Protein AF-A0A246AD27-F1 (afdb_monomer)

Nearest PDB structures (foldseek):
  7dpi-assembly1_B  TM=2.390E-01  e=5.321E+00  Plasmodium falciparum

pLDDT: mean 75.65, std 20.48, range [30.83, 97.44]

Secondary structure (DSSP, 8-state):
---SGGGSS--------S-HHHHHHHHHHHHHHTTTT--HHHHHHHHHHTTS----SSSEEEEE-TTSEEEEEETTEEEEEEEETT-TT-EETTEETTTS-HHHHHHHHHHHHT---EEETTEEEETTTTEEEESSEEE-TTS-EEE--STT-EEEEESSSPTTPPPGGG-EE----

Solvent-accessible surface area (backbone atoms only — not comparable to full-atom values): 10298 Å² total; per-residue (Å²): 140,90,85,81,80,73,80,79,47,56,80,74,86,62,50,73,73,93,63,66,68,64,53,52,53,51,48,53,57,49,45,63,75,46,48,70,57,50,52,78,63,55,52,52,54,50,62,62,53,65,78,42,49,52,90,73,76,65,67,48,47,74,48,71,41,67,32,32,38,33,41,31,26,46,80,90,38,74,42,33,47,35,33,35,57,62,28,74,83,43,40,58,70,84,42,48,60,76,78,45,59,48,69,62,47,53,52,49,50,26,63,74,70,72,45,81,36,28,34,42,62,34,38,35,34,33,76,95,68,28,36,36,39,31,28,43,43,26,64,40,91,90,79,47,70,46,81,30,52,75,76,78,19,34,40,41,38,30,77,49,82,61,84,91,55,80,65,68,87,73,40,42,79,53,83,84,128

Structure (mmCIF, N/CA/C/O backbone):
data_AF-A0A246AD27-F1
#
_entry.id   AF-A0A246AD27-F1
#
loop_
_atom_site.group_PDB
_atom_site.id
_atom_site.type_symbol
_atom_site.label_atom_id
_atom_site.label_alt_id
_atom_site.label_comp_id
_atom_site.label_asym_id
_atom_site.label_entity_id
_atom_site.label_seq_id
_atom_site.pdbx_PDB_ins_code
_atom_site.Cartn_x
_atom_site.Cartn_y
_atom_site.Cartn_z
_atom_site.o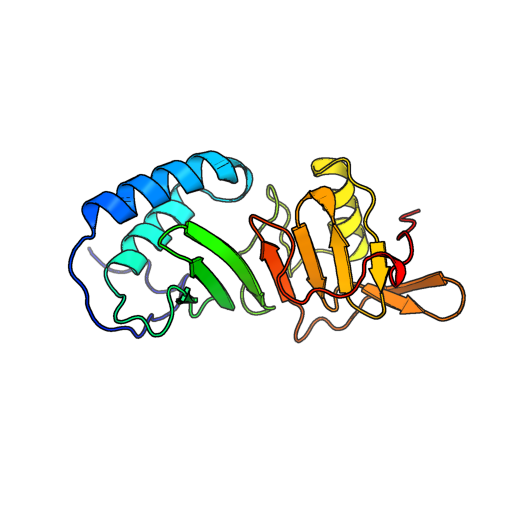ccupancy
_atom_site.B_iso_or_equiv
_atom_site.auth_seq_id
_atom_site.auth_comp_id
_atom_site.auth_asym_id
_atom_site.auth_atom_id
_atom_site.pdbx_PDB_model_num
ATOM 1 N N . MET A 1 1 ? -36.202 -10.591 12.257 1.00 30.83 1 MET A N 1
ATOM 2 C CA . MET A 1 1 ? -35.424 -11.688 11.652 1.00 30.83 1 MET A CA 1
ATOM 3 C C . MET A 1 1 ? -33.978 -11.230 11.647 1.00 30.83 1 MET A C 1
ATOM 5 O O . MET A 1 1 ? -33.676 -10.266 10.965 1.00 30.83 1 MET A O 1
ATOM 9 N N . LEU A 1 2 ? -33.171 -11.806 12.539 1.00 33.50 2 LEU A N 1
ATOM 10 C CA . LEU A 1 2 ? -31.769 -11.480 12.817 1.00 33.50 2 LEU A CA 1
ATOM 11 C C . LEU A 1 2 ? -30.940 -12.651 12.291 1.00 33.50 2 LEU A C 1
ATOM 13 O O . LEU A 1 2 ? -30.908 -13.681 12.953 1.00 33.50 2 LEU A O 1
ATOM 17 N N . GLN A 1 3 ? -30.382 -12.540 11.090 1.00 33.06 3 GLN A N 1
ATOM 18 C CA . GLN A 1 3 ? -29.445 -13.504 10.499 1.00 33.06 3 GLN A CA 1
ATOM 19 C C . GLN A 1 3 ? -29.084 -12.973 9.109 1.00 33.06 3 GLN A C 1
ATOM 21 O O . GLN A 1 3 ? -29.928 -13.107 8.234 1.00 33.06 3 GLN A O 1
ATOM 26 N N . THR A 1 4 ? -27.901 -12.359 8.931 1.00 31.89 4 THR A N 1
ATOM 27 C CA . THR A 1 4 ? -27.175 -12.354 7.631 1.00 31.89 4 THR A CA 1
ATOM 28 C C . THR A 1 4 ? -25.801 -11.667 7.605 1.00 31.89 4 THR A C 1
ATOM 30 O O . THR A 1 4 ? -25.075 -11.915 6.658 1.00 31.89 4 THR A O 1
ATOM 33 N N . HIS A 1 5 ? -25.364 -10.870 8.589 1.00 33.25 5 HIS A N 1
ATOM 34 C CA . HIS A 1 5 ? -24.137 -10.054 8.398 1.00 33.25 5 HIS A CA 1
ATOM 35 C C . HIS A 1 5 ? -22.863 -10.568 9.093 1.00 33.25 5 HIS A C 1
ATOM 37 O O . HIS A 1 5 ? -21.854 -9.879 9.141 1.00 33.25 5 HIS A O 1
ATOM 43 N N . HIS A 1 6 ? -22.861 -11.817 9.567 1.00 33.44 6 HIS A N 1
ATOM 44 C CA . HIS A 1 6 ? -21.678 -12.440 10.179 1.00 33.44 6 HIS A CA 1
ATOM 45 C C . HIS A 1 6 ? -20.652 -12.974 9.152 1.00 33.44 6 HIS A C 1
ATOM 47 O O . HIS A 1 6 ? -19.588 -13.450 9.533 1.00 33.44 6 HIS A O 1
ATOM 53 N N . GLU A 1 7 ? -20.953 -12.921 7.850 1.00 38.50 7 GLU A N 1
ATOM 54 C CA . GLU A 1 7 ? -20.145 -13.576 6.807 1.00 38.50 7 GLU A CA 1
ATOM 55 C C . GLU A 1 7 ? -19.042 -12.688 6.204 1.00 38.50 7 GLU A C 1
ATOM 57 O O . GLU A 1 7 ? -18.204 -13.183 5.452 1.00 38.50 7 GLU A O 1
ATOM 62 N N . GLU A 1 8 ? -19.003 -11.390 6.519 1.00 42.38 8 GLU A N 1
ATOM 63 C CA . GLU A 1 8 ? -18.182 -10.437 5.753 1.00 42.38 8 GLU A CA 1
ATOM 64 C C . GLU A 1 8 ? -16.858 -10.042 6.420 1.00 42.38 8 GLU A C 1
ATOM 66 O O . GLU A 1 8 ? -15.925 -9.638 5.724 1.00 42.38 8 GLU A O 1
ATOM 71 N N . LEU A 1 9 ? -16.746 -10.212 7.741 1.00 36.41 9 LEU A N 1
ATOM 72 C CA . LEU A 1 9 ? -15.593 -9.756 8.535 1.00 36.41 9 LEU A CA 1
ATOM 73 C C . LEU A 1 9 ? -14.910 -10.860 9.351 1.00 36.41 9 LEU A C 1
ATOM 75 O O . LEU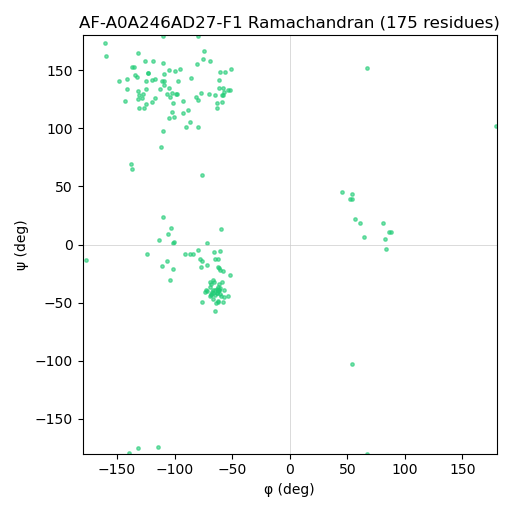 A 1 9 ? -13.834 -10.619 9.895 1.00 36.41 9 LEU A O 1
ATOM 79 N N . GLY A 1 10 ? -15.500 -12.059 9.400 1.00 32.84 10 GLY A N 1
ATOM 80 C CA . GLY A 1 10 ? -15.063 -13.150 10.271 1.00 32.84 10 GLY A CA 1
ATOM 81 C C . GLY A 1 10 ? -15.280 -12.864 11.765 1.00 32.84 10 GLY A C 1
ATOM 82 O O . GLY A 1 10 ? -15.844 -11.843 12.156 1.00 32.84 10 GLY A O 1
ATOM 83 N N . SER A 1 11 ? -14.900 -13.821 12.605 1.00 32.50 11 SER A N 1
ATOM 84 C CA . SER A 1 11 ? -15.170 -13.846 14.044 1.00 32.50 11 SER A CA 1
ATOM 85 C C . SER A 1 11 ? -14.030 -13.226 14.853 1.00 32.50 11 SER A C 1
ATOM 87 O O . SER A 1 11 ? -12.947 -13.783 14.965 1.00 32.50 11 SER A O 1
ATOM 89 N N . ILE A 1 12 ? -14.296 -12.097 15.499 1.00 38.53 12 ILE A N 1
ATOM 90 C CA . ILE A 1 12 ? -13.313 -11.381 16.318 1.00 38.53 12 ILE A CA 1
ATOM 91 C C . ILE A 1 12 ? -13.179 -12.058 17.696 1.00 38.53 12 ILE A C 1
ATOM 93 O O . ILE A 1 12 ? -14.163 -12.190 18.423 1.00 38.53 12 ILE A O 1
ATOM 97 N N . THR A 1 13 ? -11.968 -12.455 18.097 1.00 34.53 13 THR A N 1
ATOM 98 C CA . THR A 1 13 ? -11.644 -12.850 19.485 1.00 34.53 13 THR A CA 1
ATOM 99 C C . THR A 1 13 ? -10.949 -11.708 20.227 1.00 34.53 13 THR A C 1
ATOM 101 O O . THR A 1 13 ? -9.787 -11.438 19.934 1.00 34.53 13 THR A O 1
ATOM 104 N N . ALA A 1 14 ? -11.612 -11.074 21.205 1.00 35.41 14 ALA A N 1
ATOM 105 C CA . ALA A 1 14 ? -10.969 -10.169 22.172 1.00 35.41 14 ALA A CA 1
ATOM 106 C C . ALA A 1 14 ? -11.802 -9.965 23.474 1.00 35.41 14 ALA A C 1
ATOM 108 O O . ALA A 1 14 ? -12.990 -10.280 23.525 1.00 35.41 14 ALA A O 1
ATOM 109 N N . GLU A 1 15 ? -11.153 -9.477 24.543 1.00 46.97 15 GLU A N 1
ATOM 110 C CA . GLU A 1 15 ? -11.693 -9.205 25.901 1.00 46.97 15 GLU A CA 1
ATOM 111 C C . GLU A 1 15 ? -11.665 -7.680 26.227 1.00 46.97 15 GLU A C 1
ATOM 113 O O . GLU A 1 15 ? -11.408 -6.909 25.323 1.00 46.97 15 GLU A O 1
ATOM 118 N N . LYS A 1 16 ? -11.993 -7.213 27.452 1.00 38.66 16 LYS A N 1
ATOM 119 C CA . LYS A 1 16 ? -12.777 -5.973 27.787 1.00 38.66 16 LYS A CA 1
ATOM 120 C C . LYS A 1 16 ? -12.000 -4.720 28.327 1.00 38.66 16 LYS A C 1
ATOM 122 O O . LYS A 1 16 ? -11.074 -4.926 29.106 1.00 38.66 16 LYS A O 1
ATOM 127 N N . ASN A 1 17 ? -12.459 -3.460 28.083 1.00 45.41 17 ASN A N 1
ATOM 128 C CA . ASN A 1 17 ? -12.152 -2.215 28.869 1.00 45.41 17 ASN A CA 1
ATOM 129 C C . ASN A 1 17 ? -13.169 -1.023 28.675 1.00 45.41 17 ASN A C 1
ATOM 131 O O . ASN A 1 17 ? -14.090 -1.133 27.869 1.00 45.41 17 ASN A O 1
ATOM 135 N N . GLU A 1 18 ? -13.048 0.086 29.441 1.00 45.66 18 GLU A N 1
ATOM 136 C CA . GLU A 1 18 ? -14.160 0.895 30.025 1.00 45.66 18 GLU A CA 1
ATOM 137 C C . GLU A 1 18 ? -14.560 2.297 29.453 1.00 45.66 18 GLU A C 1
ATOM 139 O O . GLU A 1 18 ? -15.412 2.933 30.072 1.00 45.66 18 GLU A O 1
ATOM 144 N N . ASN A 1 19 ? -14.084 2.825 28.308 1.00 59.31 19 ASN A N 1
ATOM 145 C CA . ASN A 1 19 ? -14.538 4.174 27.854 1.00 59.31 19 ASN A CA 1
ATOM 146 C C . ASN A 1 19 ? -14.862 4.316 26.350 1.00 59.31 19 ASN A C 1
ATOM 148 O O . ASN A 1 19 ? -14.233 5.065 25.604 1.00 59.31 19 ASN A O 1
ATOM 152 N N . LEU A 1 20 ? -15.901 3.595 25.919 1.00 53.41 20 LEU A N 1
ATOM 153 C CA . LEU A 1 20 ? -16.362 3.475 24.527 1.00 53.41 20 LEU A CA 1
ATOM 154 C C . LEU A 1 20 ? -16.750 4.798 23.840 1.00 53.41 20 LEU A C 1
ATOM 156 O O . LEU A 1 20 ? -16.610 4.923 22.628 1.00 53.41 20 LEU A O 1
ATOM 160 N N . GLN A 1 21 ? -17.271 5.778 24.580 1.00 50.81 21 GLN A N 1
ATOM 161 C CA . GLN A 1 21 ? -17.918 6.954 23.984 1.00 50.81 21 GLN A CA 1
ATOM 162 C C . GLN A 1 21 ? -16.924 7.944 23.357 1.00 50.81 21 GLN A C 1
ATOM 164 O O . GLN A 1 21 ? -17.163 8.443 22.259 1.00 50.81 21 GLN A O 1
ATOM 169 N N . GLU A 1 22 ? -15.788 8.194 24.014 1.00 54.03 22 GLU A N 1
ATOM 170 C CA . GLU A 1 22 ? -14.725 9.054 23.470 1.00 54.03 22 GLU A CA 1
ATOM 171 C C . GLU A 1 22 ? -14.025 8.394 22.278 1.00 54.03 22 GLU A C 1
ATOM 173 O O . GLU A 1 22 ? -13.721 9.063 21.290 1.00 54.03 22 GLU A O 1
ATOM 178 N N . GLN A 1 23 ? -13.837 7.072 22.325 1.00 53.91 23 GLN A N 1
ATOM 179 C CA . GLN A 1 23 ? -13.229 6.334 21.221 1.00 53.91 23 GLN A CA 1
ATOM 180 C C . GLN A 1 23 ? -14.132 6.317 19.982 1.00 53.91 23 GLN A C 1
ATOM 182 O O . GLN A 1 23 ? -13.640 6.486 18.868 1.00 53.91 23 GLN A O 1
ATOM 187 N N . GLN A 1 24 ? -15.450 6.149 20.149 1.00 57.12 24 GLN A N 1
ATOM 188 C CA . GLN A 1 24 ? -16.394 6.224 19.030 1.00 57.12 24 GLN A CA 1
ATOM 189 C C . GLN A 1 24 ? -16.323 7.591 18.345 1.00 57.12 24 GLN A C 1
ATOM 191 O O . GLN A 1 24 ? -16.255 7.656 17.121 1.00 57.12 24 GLN A O 1
ATOM 196 N N . GLN A 1 25 ? -16.271 8.676 19.122 1.00 56.94 25 GLN A N 1
ATOM 197 C CA . GLN A 1 25 ? -16.181 10.030 18.577 1.00 56.94 25 GLN A CA 1
ATOM 198 C C . GLN A 1 25 ? -14.881 10.252 17.782 1.00 56.94 25 GLN A C 1
ATOM 200 O O . GLN A 1 25 ? -14.919 10.797 16.682 1.00 56.94 25 GLN A O 1
ATOM 205 N N . GLN A 1 26 ? -13.747 9.759 18.283 1.00 57.16 26 GLN A N 1
ATOM 206 C CA . GLN A 1 26 ? -12.458 9.848 17.586 1.00 57.16 26 GLN A CA 1
ATOM 207 C C . GLN A 1 26 ? -12.395 8.979 16.325 1.00 57.16 26 GLN A C 1
ATOM 209 O O . GLN A 1 26 ? -11.771 9.371 15.335 1.00 57.16 26 GLN A O 1
ATOM 214 N N . LEU A 1 27 ? -13.059 7.820 16.330 1.00 60.56 27 LEU A N 1
ATOM 215 C CA . LEU A 1 27 ? -13.205 6.997 15.136 1.00 60.56 27 LEU A CA 1
ATOM 216 C C . LEU A 1 27 ? -14.031 7.732 14.078 1.00 60.56 27 LEU A C 1
ATOM 218 O O . LEU A 1 27 ? -13.623 7.766 12.926 1.00 60.56 27 LEU A O 1
ATOM 222 N N . TYR A 1 28 ? -15.135 8.377 14.466 1.00 62.34 28 TYR A N 1
ATOM 223 C CA . TYR A 1 28 ? -15.921 9.228 13.567 1.00 62.34 28 TYR A CA 1
ATOM 224 C C . TYR A 1 28 ? -15.079 10.355 12.953 1.00 62.34 28 TYR A C 1
ATOM 226 O O . TYR A 1 28 ? -15.141 10.580 11.744 1.00 62.34 28 TYR A O 1
ATOM 234 N N . ASP A 1 29 ? -14.266 11.040 13.757 1.00 62.19 29 ASP A N 1
ATOM 235 C CA . ASP A 1 29 ? -13.418 12.140 13.283 1.00 62.19 29 ASP A CA 1
ATOM 236 C C . ASP A 1 29 ? -12.326 11.648 12.314 1.00 62.19 29 ASP A C 1
ATOM 238 O O . ASP A 1 29 ? -12.067 12.271 11.282 1.00 62.19 29 ASP A O 1
ATOM 242 N N . THR A 1 30 ? -11.745 10.482 12.604 1.00 57.41 30 THR A N 1
ATOM 243 C CA . THR A 1 30 ? -10.743 9.803 11.767 1.00 57.41 30 THR A CA 1
ATOM 244 C C . THR A 1 30 ? -11.367 9.297 10.466 1.00 57.41 30 THR A C 1
ATOM 246 O O . THR A 1 30 ? -10.834 9.497 9.380 1.00 57.41 30 THR A O 1
ATOM 249 N N . PHE A 1 31 ? -12.551 8.700 10.547 1.00 60.50 31 PHE A N 1
ATOM 250 C CA . PHE A 1 31 ? -13.298 8.228 9.390 1.00 60.50 31 PHE A CA 1
ATOM 251 C C . PHE A 1 31 ? -13.662 9.369 8.446 1.00 60.50 31 PHE A C 1
ATOM 253 O O . PHE A 1 31 ? -1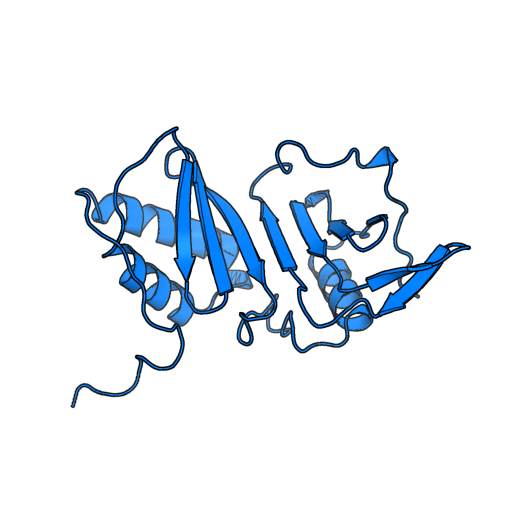3.560 9.229 7.234 1.00 60.50 31 PHE A O 1
ATOM 260 N N . ASN A 1 32 ? -14.021 10.530 8.993 1.00 61.59 32 ASN A N 1
ATOM 261 C CA . ASN A 1 32 ? -14.252 11.726 8.194 1.00 61.59 32 ASN A CA 1
ATOM 262 C C . ASN A 1 32 ? -12.974 12.194 7.475 1.00 61.59 32 ASN A C 1
ATOM 264 O O . ASN A 1 32 ? -13.057 12.592 6.312 1.00 61.59 32 ASN A O 1
ATOM 268 N N . GLN A 1 33 ? -11.801 12.096 8.115 1.00 51.88 33 GLN A N 1
ATOM 269 C CA . GLN A 1 33 ? -10.507 12.403 7.483 1.00 51.88 33 GLN A CA 1
ATOM 270 C C . GLN A 1 33 ? -10.135 11.431 6.356 1.00 51.88 33 GLN A C 1
ATOM 272 O O . GLN A 1 33 ? -9.523 11.855 5.380 1.00 51.88 33 GLN A O 1
ATOM 277 N N . PHE A 1 34 ? -10.537 10.162 6.456 1.00 53.62 34 PHE A N 1
ATOM 278 C CA . PHE A 1 34 ? -10.244 9.118 5.465 1.00 53.62 34 PHE A CA 1
ATOM 279 C C . PHE A 1 34 ? -11.485 8.662 4.681 1.00 53.62 34 PHE A C 1
ATOM 281 O O . PHE A 1 34 ? -11.507 7.561 4.133 1.00 53.62 34 PHE A O 1
ATOM 288 N N . SER A 1 35 ? -12.518 9.506 4.599 1.00 55.88 35 SER A N 1
ATOM 289 C CA . SER A 1 35 ? -13.829 9.171 4.009 1.00 55.88 35 SER A CA 1
ATOM 290 C C . SER A 1 35 ? -13.770 8.805 2.521 1.00 55.88 35 SER A C 1
ATOM 292 O O . SER A 1 35 ? -14.711 8.240 1.971 1.00 55.88 35 SER A O 1
ATOM 294 N N . GLU A 1 36 ? -12.639 9.070 1.871 1.00 50.78 36 GLU A N 1
ATOM 295 C CA . GLU A 1 36 ? -12.337 8.636 0.507 1.00 50.78 36 GLU A CA 1
ATOM 296 C C . GLU A 1 36 ? -12.051 7.124 0.383 1.00 50.78 36 GLU A C 1
ATOM 298 O O . GLU A 1 36 ? -12.105 6.578 -0.721 1.00 50.78 36 GLU A O 1
ATOM 303 N N . PHE A 1 37 ? -11.750 6.438 1.492 1.00 44.66 37 PHE A N 1
ATOM 304 C CA . PHE A 1 37 ? -11.310 5.034 1.524 1.00 44.66 37 PHE A CA 1
ATOM 305 C C . PHE A 1 37 ? -12.320 4.079 2.137 1.00 44.66 37 PHE A C 1
ATOM 307 O O . PHE A 1 37 ? -12.241 2.874 1.905 1.00 44.66 37 PHE A O 1
ATOM 314 N N . PHE A 1 38 ? -13.265 4.610 2.901 1.00 59.81 38 PHE A N 1
ATOM 315 C CA . PHE A 1 38 ? -14.147 3.803 3.715 1.00 59.81 38 PHE A CA 1
ATOM 316 C C . PHE A 1 38 ? -15.599 4.234 3.510 1.00 59.81 38 PHE A C 1
ATOM 318 O O . PHE A 1 38 ? -15.943 5.415 3.551 1.00 59.81 38 PHE A O 1
ATOM 325 N N . SER A 1 39 ? -16.472 3.258 3.291 1.00 63.28 39 SER A N 1
ATOM 326 C CA . SER A 1 39 ? -17.914 3.458 3.180 1.00 63.28 39 SER A CA 1
ATOM 327 C C . SER A 1 39 ? -18.563 3.580 4.560 1.00 63.28 39 SER A C 1
ATOM 329 O O . SER A 1 39 ? -18.077 3.026 5.538 1.00 63.28 39 SER A O 1
ATOM 331 N N . GLN A 1 40 ? -19.722 4.231 4.667 1.00 61.00 40 GLN A N 1
ATOM 332 C CA . GLN A 1 40 ? -20.459 4.313 5.941 1.00 61.00 40 GLN A CA 1
ATOM 333 C C . GLN A 1 40 ? -20.697 2.930 6.593 1.00 61.00 40 GLN A C 1
ATOM 335 O O . GLN A 1 40 ? -20.825 2.821 7.810 1.00 61.00 40 GLN A O 1
ATOM 340 N N . GLU A 1 41 ? -20.743 1.875 5.781 1.00 58.38 41 GLU A N 1
ATOM 341 C CA . GLU A 1 41 ? -20.814 0.482 6.214 1.00 58.38 41 GLU A CA 1
ATOM 342 C C . GLU A 1 41 ? -19.518 0.018 6.905 1.00 58.38 41 GLU A C 1
ATOM 344 O O . GLU A 1 41 ? -19.589 -0.562 7.986 1.00 58.38 41 GLU A O 1
ATOM 349 N N . ASP A 1 42 ? -18.344 0.376 6.378 1.00 59.28 42 ASP A N 1
ATOM 350 C CA . ASP A 1 42 ? -17.040 0.125 7.011 1.00 59.28 42 ASP A CA 1
ATOM 351 C C . ASP A 1 42 ? -16.921 0.816 8.377 1.00 59.28 42 ASP A C 1
ATOM 353 O O . ASP A 1 42 ? -16.397 0.230 9.324 1.00 59.28 42 ASP A O 1
ATOM 357 N N . LEU A 1 43 ? -17.466 2.032 8.517 1.00 63.31 43 LEU A N 1
ATOM 358 C CA . LEU A 1 43 ? -17.513 2.723 9.810 1.00 63.31 43 LEU A CA 1
ATOM 359 C C . LEU A 1 43 ? -18.337 1.938 10.830 1.00 63.31 43 LEU A C 1
ATOM 361 O O . LEU A 1 43 ? -17.898 1.727 11.959 1.00 63.31 43 LEU A O 1
ATOM 365 N N . ASN A 1 44 ? -19.532 1.500 10.433 1.00 62.59 44 ASN A N 1
ATOM 366 C CA . ASN A 1 44 ? -20.429 0.753 11.311 1.00 62.59 44 ASN A CA 1
ATOM 367 C C . ASN A 1 44 ? -19.803 -0.578 11.741 1.00 62.59 44 ASN A C 1
ATOM 369 O O . ASN A 1 44 ? -19.884 -0.938 12.913 1.00 62.59 44 ASN A O 1
ATOM 373 N N . ASN A 1 45 ? -19.108 -1.243 10.822 1.00 60.25 45 ASN A N 1
ATOM 374 C CA . ASN A 1 45 ? -18.385 -2.486 11.068 1.00 60.25 45 ASN A CA 1
ATOM 375 C C . ASN A 1 45 ? -17.250 -2.314 12.091 1.00 60.25 45 ASN A C 1
ATOM 377 O O . ASN A 1 45 ? -17.078 -3.145 12.984 1.00 60.25 45 ASN A O 1
ATOM 381 N N . VAL A 1 46 ? -16.494 -1.214 12.010 1.00 57.19 46 VAL A N 1
ATOM 382 C CA . VAL A 1 46 ? -15.436 -0.906 12.986 1.00 57.19 46 VAL A CA 1
ATOM 383 C C . VAL A 1 46 ? -16.031 -0.489 14.336 1.00 57.19 46 VAL A C 1
ATOM 385 O O . VAL A 1 46 ? -15.551 -0.944 15.370 1.00 57.19 46 VAL A O 1
ATOM 388 N N . LEU A 1 47 ? -17.113 0.298 14.359 1.00 59.84 47 LEU A N 1
ATOM 389 C CA . LEU A 1 47 ? -17.826 0.661 15.595 1.00 59.84 47 LEU A CA 1
ATOM 390 C C . LEU A 1 47 ? -18.394 -0.564 16.330 1.00 59.84 47 LEU A C 1
ATOM 392 O O . LEU A 1 47 ? -18.433 -0.582 17.562 1.00 59.84 47 LEU A O 1
ATOM 396 N N . GLU A 1 48 ? -18.825 -1.584 15.588 1.00 53.09 48 GLU A N 1
ATOM 397 C CA . GLU A 1 48 ? -19.300 -2.853 16.140 1.00 53.09 48 GLU A CA 1
ATOM 398 C C . GLU A 1 48 ? -18.131 -3.687 16.699 1.00 53.09 48 GLU A C 1
ATOM 400 O O . GLU A 1 48 ? -18.224 -4.224 17.805 1.00 53.09 48 GLU A O 1
ATOM 405 N N . ALA A 1 49 ? -16.984 -3.691 16.008 1.00 51.09 49 ALA A N 1
ATOM 406 C CA . ALA A 1 49 ? -15.744 -4.330 16.459 1.00 51.09 49 ALA A CA 1
ATOM 407 C C . ALA A 1 49 ? -15.121 -3.662 17.704 1.00 51.09 49 ALA A C 1
ATOM 409 O O . ALA A 1 49 ? -14.509 -4.336 18.533 1.00 51.09 49 ALA A O 1
ATOM 410 N N . MET A 1 50 ? -15.312 -2.351 17.885 1.00 48.59 50 MET A N 1
ATOM 411 C CA . MET A 1 50 ? -14.810 -1.594 19.040 1.00 48.59 50 MET A CA 1
ATOM 412 C C . MET A 1 50 ? -15.422 -2.004 20.387 1.00 48.59 50 MET A C 1
ATOM 414 O O . MET A 1 50 ? -14.893 -1.632 21.431 1.00 48.59 50 MET A O 1
ATOM 418 N N . GLN A 1 51 ? -16.504 -2.787 20.408 1.00 45.09 51 GLN A N 1
ATOM 419 C CA . GLN A 1 51 ? -17.074 -3.313 21.657 1.00 45.09 51 GLN A CA 1
ATOM 420 C C . GLN A 1 51 ? -16.213 -4.416 22.307 1.00 45.09 51 GLN A C 1
ATOM 422 O O . GLN A 1 51 ? -16.588 -4.953 23.352 1.00 45.09 51 GLN A O 1
ATOM 427 N N . VAL A 1 52 ? -15.065 -4.758 21.709 1.00 44.97 52 VAL A N 1
ATOM 428 C CA . VAL A 1 52 ? -14.275 -5.944 22.044 1.00 44.97 52 VAL A CA 1
ATOM 429 C C . VAL A 1 52 ? -12.764 -5.626 22.069 1.00 44.97 52 VAL A C 1
ATOM 431 O O . VAL A 1 52 ? -12.046 -6.086 21.190 1.00 44.97 52 VAL A O 1
ATOM 434 N N . VAL A 1 53 ? -12.237 -4.839 23.027 1.00 52.47 53 VAL A N 1
ATOM 435 C CA . VAL A 1 53 ? -10.763 -4.686 23.200 1.00 52.47 53 VAL A CA 1
ATOM 436 C C . VAL A 1 53 ? -10.320 -4.450 24.662 1.00 52.47 53 VAL A C 1
ATOM 438 O O . VAL A 1 53 ? -10.967 -3.713 25.410 1.00 52.47 53 VAL A O 1
ATOM 441 N N . GLY A 1 54 ? -9.195 -5.086 25.036 1.00 39.81 54 GLY A N 1
ATOM 442 C CA . GLY A 1 54 ? -8.527 -5.095 26.346 1.00 39.81 54 GLY A CA 1
ATOM 443 C C . GLY A 1 54 ? -7.008 -4.817 26.260 1.00 39.81 54 GLY A C 1
ATOM 444 O O . GLY A 1 54 ? -6.490 -4.504 25.195 1.00 39.81 54 GLY A O 1
ATOM 445 N N . ASP A 1 55 ? -6.338 -4.925 27.412 1.00 36.44 55 ASP A N 1
ATOM 446 C CA . ASP A 1 55 ? -5.191 -4.145 27.933 1.00 36.44 55 ASP A CA 1
ATOM 447 C C . ASP A 1 55 ? -3.900 -3.911 27.111 1.00 36.44 55 ASP A C 1
ATOM 449 O O . ASP A 1 55 ? -3.428 -4.749 26.341 1.00 36.44 55 ASP A O 1
ATOM 453 N N . SER A 1 56 ? -3.277 -2.763 27.410 1.00 42.25 56 SER A N 1
ATOM 454 C CA . SER A 1 56 ? -2.019 -2.241 26.872 1.00 42.25 56 SER A CA 1
ATOM 455 C C . SER A 1 56 ? -0.778 -2.757 27.616 1.00 42.25 56 SER A C 1
ATOM 457 O O . SER A 1 56 ? -0.734 -2.876 28.842 1.00 42.25 56 SER A O 1
ATOM 459 N N . ARG A 1 57 ? 0.298 -3.005 26.868 1.00 42.16 57 ARG A N 1
ATOM 460 C CA . ARG A 1 57 ? 1.667 -2.911 27.385 1.00 42.16 57 ARG A CA 1
ATOM 461 C C . ARG A 1 57 ? 2.449 -2.080 26.387 1.00 42.16 57 ARG A C 1
ATOM 463 O O . ARG A 1 57 ? 2.563 -2.473 25.232 1.00 42.16 57 ARG A O 1
ATOM 470 N N . ASP A 1 58 ? 2.928 -0.942 26.877 1.00 52.41 58 ASP A N 1
ATOM 471 C CA . ASP A 1 58 ? 3.318 0.240 26.106 1.00 52.41 58 ASP A CA 1
ATOM 472 C C . ASP A 1 58 ? 2.097 0.902 25.446 1.00 52.41 58 ASP A C 1
ATOM 474 O O . ASP A 1 58 ? 1.087 0.246 25.221 1.00 52.41 58 ASP A O 1
ATOM 478 N N . ASP A 1 59 ? 2.128 2.215 25.200 1.00 69.88 59 ASP A N 1
ATOM 479 C CA . ASP A 1 59 ? 0.996 3.025 24.690 1.00 69.88 59 ASP A CA 1
ATOM 480 C C . ASP A 1 59 ? 0.440 2.577 23.318 1.00 69.88 59 ASP A C 1
ATOM 482 O O . ASP A 1 59 ? -0.298 3.325 22.685 1.00 69.88 59 ASP A O 1
ATOM 486 N N . ILE A 1 60 ? 0.813 1.391 22.837 1.00 72.75 60 ILE A N 1
ATOM 487 C CA . ILE A 1 60 ? 0.438 0.794 21.568 1.00 72.75 60 ILE A CA 1
ATOM 488 C C . ILE A 1 60 ? -0.615 -0.295 21.804 1.00 72.75 60 ILE A C 1
ATOM 490 O O . ILE A 1 60 ? -0.400 -1.232 22.573 1.00 72.75 60 ILE A O 1
ATOM 494 N N . SER A 1 61 ? -1.742 -0.208 21.105 1.00 80.50 61 SER A N 1
ATOM 495 C CA . SER A 1 61 ? -2.742 -1.276 21.031 1.00 80.50 61 SER A CA 1
ATOM 496 C C . SER A 1 61 ? -2.979 -1.668 19.577 1.00 80.50 61 SER A C 1
ATOM 498 O O . SER A 1 61 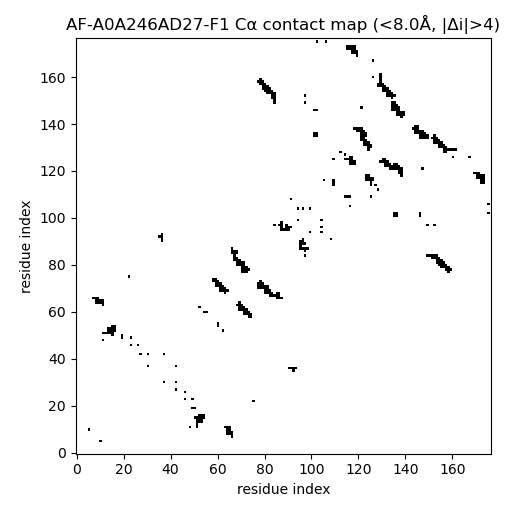? -2.861 -0.844 18.673 1.00 80.50 61 SER A O 1
ATOM 500 N N . ARG A 1 62 ? -3.285 -2.945 19.326 1.00 79.50 62 ARG A N 1
ATOM 501 C CA . ARG A 1 62 ? -3.513 -3.452 17.971 1.00 79.50 62 ARG A CA 1
ATOM 502 C C . ARG A 1 62 ? -4.797 -4.265 17.908 1.00 79.50 62 ARG A C 1
ATOM 504 O O . ARG A 1 62 ? -4.992 -5.186 18.697 1.00 79.50 62 ARG A O 1
ATOM 511 N N . VAL A 1 63 ? -5.652 -3.928 16.952 1.00 80.25 63 VAL A N 1
ATOM 512 C CA . VAL A 1 63 ? -6.900 -4.633 16.653 1.00 80.25 63 VAL A CA 1
ATOM 513 C C . VAL A 1 63 ? -6.674 -5.491 15.419 1.00 80.25 63 VAL A C 1
ATOM 515 O O . VAL A 1 63 ? -6.168 -4.996 14.415 1.00 80.25 63 VAL A O 1
ATOM 518 N N . PHE A 1 64 ? -7.047 -6.767 15.482 1.00 75.69 64 PHE A N 1
ATOM 519 C CA . PHE A 1 64 ? -6.955 -7.696 14.358 1.00 75.69 64 PHE A CA 1
ATOM 520 C C . PHE A 1 64 ? -8.349 -8.097 13.896 1.00 75.69 64 PHE A C 1
ATOM 522 O O . PHE A 1 64 ? -9.200 -8.456 14.708 1.00 75.69 64 PHE A O 1
ATOM 529 N N . MET A 1 65 ? -8.556 -8.066 12.587 1.00 80.12 65 MET A N 1
ATOM 530 C CA . MET A 1 65 ? -9.777 -8.515 11.937 1.00 80.12 65 MET A CA 1
ATOM 531 C C . MET A 1 65 ? -9.478 -9.813 11.182 1.00 80.12 65 MET A C 1
ATOM 533 O O . MET A 1 65 ? -8.439 -9.948 10.529 1.00 80.12 65 MET A O 1
ATOM 537 N N . ASP A 1 66 ? -10.411 -10.762 11.213 1.00 75.88 66 ASP A N 1
ATOM 538 C CA . ASP A 1 66 ? -10.296 -12.028 10.474 1.00 75.88 66 ASP A CA 1
ATOM 539 C C . ASP A 1 66 ? -10.235 -11.817 8.952 1.00 75.88 66 ASP A C 1
ATOM 541 O O . ASP A 1 66 ? -9.730 -12.666 8.213 1.00 75.88 66 ASP A O 1
ATOM 545 N N . SER A 1 67 ? -10.676 -10.645 8.487 1.00 77.88 67 SER A N 1
ATOM 546 C CA . SER A 1 67 ? -10.537 -10.176 7.111 1.00 77.88 67 SER A CA 1
ATOM 547 C C . SER A 1 67 ? -9.087 -9.929 6.676 1.00 77.88 67 SER A C 1
ATOM 549 O O . SER A 1 67 ? -8.867 -9.662 5.503 1.00 77.88 67 SER A O 1
ATOM 551 N N . GLY A 1 68 ? -8.092 -10.022 7.566 1.00 83.00 68 GLY A N 1
ATOM 552 C CA . GLY A 1 68 ? -6.686 -9.746 7.243 1.00 83.00 68 GLY A CA 1
ATOM 553 C C . GLY A 1 68 ? -6.291 -8.280 7.371 1.00 83.00 68 GLY A C 1
ATOM 554 O O . GLY A 1 68 ? -5.206 -7.907 6.935 1.00 83.00 68 GLY A O 1
ATOM 555 N N . ILE A 1 69 ? -7.160 -7.462 7.964 1.00 87.44 69 ILE A N 1
ATOM 556 C CA . ILE A 1 69 ? -6.887 -6.070 8.317 1.00 87.44 69 ILE A CA 1
ATOM 557 C C . ILE A 1 69 ? -6.472 -6.017 9.787 1.00 87.44 69 ILE A C 1
ATOM 559 O O . ILE A 1 69 ? -7.046 -6.704 10.633 1.00 87.44 69 ILE A O 1
ATOM 563 N N . SER A 1 70 ? -5.493 -5.184 10.108 1.00 86.88 70 SER A N 1
ATOM 564 C CA . SER A 1 70 ? -5.191 -4.809 11.480 1.00 86.88 70 SER A CA 1
ATOM 565 C C . SER A 1 70 ? -4.983 -3.312 11.609 1.00 86.88 70 SER A C 1
ATOM 567 O O . SER A 1 70 ? -4.448 -2.669 10.709 1.00 86.88 70 SER A O 1
ATOM 569 N N . LEU A 1 71 ? -5.388 -2.778 12.752 1.00 86.12 71 LEU A N 1
ATOM 570 C CA . LEU A 1 71 ? -5.284 -1.367 13.089 1.00 86.12 71 LEU A CA 1
ATOM 571 C C . LEU A 1 71 ? -4.366 -1.234 14.294 1.00 86.12 71 LEU A C 1
ATOM 573 O O . LEU A 1 71 ? -4.600 -1.888 15.310 1.00 86.12 71 LEU A O 1
ATOM 577 N N . GLU A 1 72 ? -3.335 -0.407 14.192 1.00 84.94 72 GLU A N 1
ATOM 578 C CA . GLU A 1 72 ? -2.476 -0.071 15.322 1.00 84.94 72 GLU A CA 1
ATOM 579 C C . GLU A 1 72 ? -2.791 1.333 15.819 1.00 84.94 72 GLU A C 1
ATOM 581 O O . GLU A 1 72 ? -2.895 2.272 15.032 1.00 84.94 72 GLU A O 1
ATOM 586 N N . TYR A 1 73 ? -2.902 1.483 17.132 1.00 82.56 73 TYR A N 1
ATOM 587 C CA . TYR A 1 73 ? -3.124 2.750 17.803 1.00 82.56 73 TYR A CA 1
ATOM 588 C C . TYR A 1 73 ? -1.970 3.040 18.747 1.00 82.56 73 TYR A C 1
ATOM 590 O O . TYR A 1 73 ? -1.509 2.137 19.434 1.00 82.56 73 TYR A O 1
ATOM 598 N N . LYS A 1 74 ? -1.557 4.305 18.841 1.00 82.06 74 LYS A N 1
ATOM 599 C CA . LYS A 1 74 ? -0.632 4.798 19.861 1.00 82.06 74 LYS A CA 1
ATOM 600 C C . LYS A 1 74 ? -1.257 5.965 20.613 1.00 82.06 74 LYS A C 1
ATOM 602 O O . LYS A 1 74 ? -1.608 6.965 19.993 1.00 82.06 74 LYS A O 1
ATOM 607 N N . GLY A 1 75 ? -1.408 5.858 21.933 1.00 76.56 75 GLY A N 1
ATOM 608 C CA . GLY A 1 75 ? -2.038 6.910 22.743 1.00 76.56 75 GLY A CA 1
ATOM 609 C C . GLY A 1 75 ? -3.431 7.294 22.225 1.00 76.56 75 GLY A C 1
ATOM 610 O O . GLY A 1 75 ? -3.737 8.476 22.087 1.00 76.56 75 GLY A O 1
ATOM 611 N N . ASN A 1 76 ? -4.241 6.289 21.874 1.00 70.00 76 ASN A N 1
ATOM 612 C CA . ASN A 1 76 ? -5.569 6.405 21.250 1.00 70.00 76 ASN A CA 1
ATOM 613 C C . ASN A 1 76 ? -5.607 7.012 19.833 1.00 70.00 76 ASN A C 1
ATOM 615 O O . ASN A 1 76 ? -6.690 7.208 19.289 1.00 70.00 76 ASN A O 1
ATOM 619 N N . GLN A 1 77 ? -4.466 7.270 19.194 1.00 76.25 77 GLN A N 1
ATOM 620 C CA . GLN A 1 77 ? -4.414 7.714 17.798 1.00 76.25 77 GLN A CA 1
ATOM 621 C C . GLN A 1 77 ? -4.131 6.532 16.878 1.00 76.25 77 GLN A C 1
ATOM 623 O O . GLN A 1 77 ? -3.172 5.808 17.122 1.00 76.25 77 GLN A O 1
ATOM 628 N N . LEU A 1 78 ? -4.924 6.347 15.819 1.00 80.44 78 LEU A N 1
ATOM 629 C CA . LEU A 1 78 ? -4.636 5.348 14.785 1.00 80.44 78 LEU A CA 1
ATOM 630 C C . LEU A 1 78 ? -3.319 5.715 14.094 1.00 80.44 78 LEU A C 1
ATOM 632 O O . LEU A 1 78 ? -3.235 6.780 13.483 1.00 80.44 78 LEU A O 1
ATOM 636 N N . VAL A 1 79 ? -2.310 4.852 14.205 1.00 87.94 79 VAL A N 1
ATOM 637 C CA . VAL A 1 79 ? -0.978 5.052 13.621 1.00 87.94 79 VAL A CA 1
ATOM 638 C C . VAL A 1 79 ? -0.738 4.223 12.372 1.00 87.94 79 VAL A C 1
ATOM 640 O O . VAL A 1 79 ? -0.022 4.696 11.495 1.00 87.94 79 VAL A O 1
ATOM 643 N N . GLU A 1 80 ? -1.350 3.042 12.263 1.00 90.94 80 GLU A N 1
ATOM 644 C CA . GLU A 1 80 ? -1.197 2.169 11.098 1.00 90.94 80 GLU A CA 1
ATOM 645 C C . GLU A 1 80 ? -2.518 1.480 10.738 1.00 90.94 80 GLU A C 1
ATOM 647 O O . GLU A 1 80 ? -3.182 0.888 11.591 1.00 90.94 80 GLU A O 1
ATOM 652 N N . VAL A 1 81 ? -2.851 1.497 9.447 1.00 91.06 81 VAL A N 1
ATOM 653 C CA . VAL A 1 81 ? -3.754 0.529 8.823 1.00 91.06 81 VAL A CA 1
ATOM 654 C C . VAL A 1 81 ? -2.899 -0.467 8.055 1.00 91.06 81 VAL A C 1
ATOM 656 O O . VAL A 1 81 ? -2.253 -0.116 7.068 1.00 91.06 81 VAL A O 1
ATOM 659 N N . PHE A 1 82 ? -2.903 -1.717 8.497 1.00 93.12 82 PHE A N 1
ATOM 660 C CA . PHE A 1 82 ? -2.218 -2.813 7.829 1.00 93.12 82 PHE A CA 1
ATOM 661 C C . PHE A 1 82 ? -3.243 -3.778 7.242 1.00 93.12 82 PHE A C 1
ATOM 663 O O . PHE A 1 82 ? -4.255 -4.082 7.870 1.00 93.12 82 PHE A O 1
ATOM 670 N N . ALA A 1 83 ? -2.980 -4.290 6.049 1.00 93.56 83 ALA A N 1
ATOM 671 C CA . ALA A 1 83 ? -3.795 -5.312 5.420 1.00 93.56 83 ALA A CA 1
ATOM 672 C C . ALA A 1 83 ? -2.919 -6.320 4.682 1.00 93.56 83 ALA A C 1
ATOM 674 O O . ALA A 1 83 ? -1.939 -5.945 4.040 1.00 93.56 83 ALA A O 1
ATOM 675 N N . ASP A 1 84 ? -3.299 -7.592 4.721 1.00 94.75 84 ASP A N 1
ATOM 676 C CA . ASP A 1 84 ? -2.694 -8.637 3.899 1.00 94.75 84 ASP A CA 1
ATOM 677 C C . ASP A 1 84 ? -3.643 -9.143 2.806 1.00 94.75 84 ASP A C 1
ATOM 679 O O . ASP A 1 84 ? -4.788 -8.708 2.664 1.00 94.75 84 ASP A O 1
ATOM 683 N N . ASP A 1 85 ? -3.151 -10.084 2.006 1.00 91.81 85 ASP A N 1
ATOM 684 C CA . ASP A 1 85 ? -3.867 -10.664 0.878 1.00 91.81 85 ASP A CA 1
ATOM 685 C C . ASP A 1 85 ? -5.181 -11.378 1.242 1.00 91.81 85 ASP A C 1
ATOM 687 O O . ASP A 1 85 ? -5.917 -11.762 0.325 1.00 91.81 85 ASP A O 1
ATOM 691 N N . ARG A 1 86 ? -5.537 -11.533 2.524 1.00 90.56 86 ARG A N 1
ATOM 692 C CA . ARG A 1 86 ? -6.864 -11.999 2.959 1.00 90.56 86 ARG A CA 1
ATOM 693 C C . ARG A 1 86 ? -7.931 -10.902 2.875 1.00 90.56 86 ARG A C 1
ATOM 695 O O . ARG A 1 86 ? -9.105 -11.247 2.733 1.00 90.56 86 ARG A O 1
ATOM 702 N N . ALA A 1 87 ? -7.552 -9.621 2.826 1.00 89.88 87 ALA A N 1
ATOM 703 C CA . ALA A 1 87 ? -8.460 -8.470 2.771 1.00 89.88 87 ALA A CA 1
ATOM 704 C C . ALA A 1 87 ? -9.075 -8.261 1.376 1.00 89.88 87 ALA A C 1
ATOM 706 O O . ALA A 1 87 ? -8.923 -7.223 0.733 1.00 89.88 87 ALA A O 1
ATOM 707 N N . LYS A 1 88 ? -9.808 -9.268 0.880 1.00 83.44 88 LYS A N 1
ATOM 708 C CA . LYS A 1 88 ? -10.336 -9.333 -0.499 1.00 83.44 88 LYS A CA 1
ATOM 709 C C . LYS A 1 88 ? -11.286 -8.197 -0.876 1.00 83.44 88 LYS A C 1
ATOM 711 O O . LYS A 1 88 ? -11.479 -7.949 -2.062 1.00 83.44 88 LYS A O 1
ATOM 716 N N . ARG A 1 89 ? -11.890 -7.548 0.117 1.00 83.75 89 ARG A N 1
ATOM 717 C CA . ARG A 1 89 ? -12.869 -6.469 -0.052 1.00 83.75 89 ARG A CA 1
ATOM 718 C C . ARG A 1 89 ? -12.266 -5.079 0.150 1.00 83.75 89 ARG A C 1
ATOM 720 O O . ARG A 1 89 ? -12.998 -4.101 0.070 1.00 83.75 89 ARG A O 1
ATOM 727 N N . LEU A 1 90 ? -10.962 -4.973 0.409 1.00 86.31 90 LEU A N 1
ATOM 728 C CA . LEU A 1 90 ? -10.319 -3.681 0.617 1.00 86.31 90 LEU A CA 1
ATOM 729 C C . LEU A 1 90 ? -10.106 -2.962 -0.722 1.00 86.31 90 LEU A C 1
ATOM 731 O O . LEU A 1 90 ? -9.561 -3.535 -1.674 1.00 86.31 90 LEU A O 1
ATOM 735 N N . HIS A 1 91 ? -10.524 -1.700 -0.777 1.00 90.62 91 HIS A N 1
ATOM 736 C CA . HIS A 1 91 ? -10.418 -0.850 -1.957 1.00 90.62 91 HIS A CA 1
ATOM 737 C C . HIS A 1 91 ? -9.635 0.424 -1.634 1.00 90.62 91 HIS A C 1
ATOM 739 O O . HIS A 1 91 ? -9.727 0.962 -0.537 1.00 90.62 91 HIS A O 1
ATOM 745 N N . PHE A 1 92 ? -8.908 0.933 -2.621 1.00 86.62 92 PHE A N 1
ATOM 746 C CA . PHE A 1 92 ? -8.333 2.270 -2.618 1.00 86.62 92 PHE A CA 1
ATOM 747 C C . PHE A 1 92 ? -9.165 3.145 -3.560 1.00 86.62 92 PHE A C 1
ATOM 749 O O . PHE A 1 92 ? -9.150 2.916 -4.769 1.00 86.62 92 PHE A O 1
ATOM 756 N N . GLN A 1 93 ? -9.942 4.089 -3.016 1.00 87.50 93 GLN A N 1
ATOM 757 C CA . GLN A 1 93 ? -10.857 4.958 -3.779 1.00 87.50 93 GLN A CA 1
ATOM 758 C C . GLN A 1 93 ? -11.709 4.196 -4.822 1.00 87.50 93 GLN A C 1
ATOM 760 O O . GLN A 1 93 ? -11.840 4.587 -5.981 1.00 87.50 93 GLN A O 1
ATOM 765 N N . GLY A 1 94 ? -12.272 3.053 -4.418 1.00 83.88 94 GLY A N 1
ATOM 766 C CA . GLY A 1 94 ? -13.099 2.200 -5.280 1.00 83.88 94 GLY A CA 1
ATOM 767 C C . GLY A 1 94 ? -12.334 1.220 -6.181 1.00 83.88 94 GLY A C 1
ATOM 768 O O . GLY A 1 94 ? -12.968 0.391 -6.830 1.00 83.88 94 GLY A O 1
ATOM 769 N N . MET A 1 95 ? -10.997 1.241 -6.200 1.00 88.62 95 MET A N 1
ATOM 770 C CA . MET A 1 95 ? -10.179 0.238 -6.890 1.00 88.62 95 MET A CA 1
ATOM 771 C C . MET A 1 95 ? -9.791 -0.908 -5.938 1.00 88.62 95 MET A C 1
ATOM 773 O O . MET A 1 95 ? -9.174 -0.641 -4.909 1.00 88.62 95 MET A O 1
ATOM 777 N N . PRO A 1 96 ? -10.099 -2.185 -6.238 1.00 92.88 96 PRO A N 1
ATOM 778 C CA . PRO A 1 96 ? -9.757 -3.300 -5.351 1.00 92.88 96 PRO A CA 1
ATOM 779 C C . PRO A 1 96 ? -8.236 -3.447 -5.187 1.00 92.88 96 PRO A C 1
ATOM 781 O O . PRO A 1 96 ? -7.546 -3.677 -6.180 1.00 92.88 96 PRO A O 1
ATOM 784 N N . LEU A 1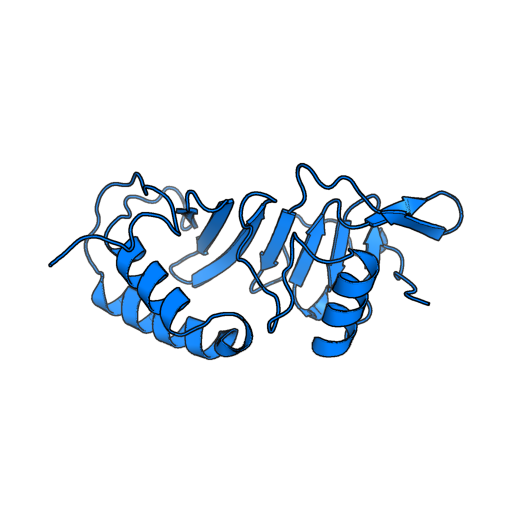 97 ? -7.697 -3.385 -3.966 1.00 92.56 97 LEU A N 1
ATOM 785 C CA . LEU A 1 97 ? -6.241 -3.444 -3.749 1.00 92.56 97 LEU A CA 1
ATOM 786 C C . LEU A 1 97 ? -5.663 -4.804 -4.167 1.00 92.56 97 LEU A C 1
ATOM 788 O O . LEU A 1 97 ? -4.807 -4.889 -5.039 1.00 92.56 97 LEU A O 1
ATOM 792 N N . PHE A 1 98 ? -6.158 -5.903 -3.598 1.00 94.50 98 PHE A N 1
ATOM 793 C CA . PHE A 1 98 ? -5.536 -7.224 -3.790 1.00 94.50 98 PHE A CA 1
ATOM 794 C C . PHE A 1 98 ? -6.010 -7.989 -5.034 1.00 94.50 98 PHE A C 1
ATOM 796 O O . PHE A 1 98 ? -5.456 -9.045 -5.346 1.00 94.50 98 PHE A O 1
ATOM 803 N N . ALA A 1 99 ? -7.035 -7.490 -5.730 1.00 92.75 99 ALA A N 1
ATOM 804 C CA . ALA A 1 99 ? -7.601 -8.134 -6.918 1.00 92.75 99 ALA A CA 1
A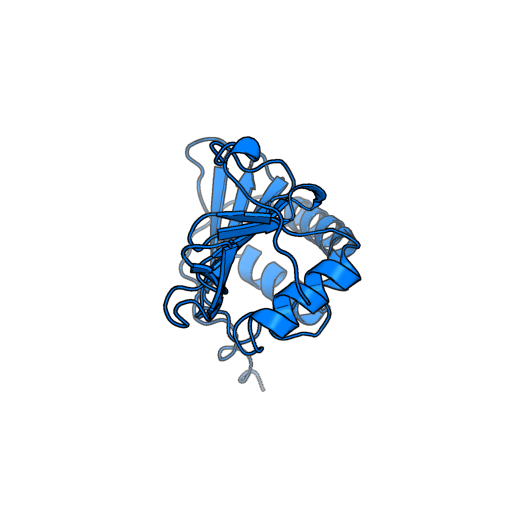TOM 805 C C . ALA A 1 99 ? -7.245 -7.428 -8.236 1.00 92.75 99 ALA A C 1
ATOM 807 O O . ALA A 1 99 ? -7.419 -8.026 -9.298 1.00 92.75 99 ALA A O 1
ATOM 808 N N . SER A 1 100 ? -6.744 -6.192 -8.181 1.00 94.19 100 SER A N 1
ATOM 809 C CA . SER A 1 100 ? -6.337 -5.449 -9.375 1.00 94.19 100 SER A CA 1
ATOM 810 C C . SER A 1 100 ? -5.008 -5.939 -9.948 1.00 94.19 100 SER A C 1
ATOM 812 O O . SER A 1 100 ? -4.191 -6.551 -9.253 1.00 94.19 100 SER A O 1
ATOM 814 N N . ASP A 1 101 ? -4.782 -5.627 -11.224 1.00 95.75 101 ASP A N 1
ATOM 815 C CA . ASP A 1 101 ? -3.450 -5.705 -11.816 1.00 95.75 101 ASP A CA 1
ATOM 816 C C . ASP A 1 101 ? -2.482 -4.786 -11.037 1.00 95.75 101 ASP A C 1
ATOM 818 O O . ASP A 1 101 ? -2.816 -3.615 -10.824 1.00 95.75 101 ASP A O 1
ATOM 822 N N . PRO A 1 102 ? -1.313 -5.275 -10.579 1.00 95.75 102 PRO A N 1
ATOM 823 C CA . PRO A 1 102 ? -0.426 -4.489 -9.724 1.00 95.75 102 PRO A CA 1
ATOM 824 C C . PRO A 1 102 ? 0.104 -3.219 -10.380 1.00 95.75 102 PRO A C 1
ATOM 826 O O . PRO A 1 102 ? 0.168 -2.183 -9.723 1.00 95.75 102 PRO A O 1
ATOM 829 N N . THR A 1 103 ? 0.454 -3.267 -11.666 1.00 95.25 103 THR A N 1
ATOM 830 C CA . THR A 1 103 ? 0.955 -2.088 -12.378 1.00 95.25 103 THR A CA 1
ATOM 831 C C . THR A 1 103 ? -0.148 -1.043 -12.497 1.00 95.25 103 THR A C 1
ATOM 833 O O . THR A 1 103 ? 0.063 0.113 -12.132 1.00 95.25 103 THR A O 1
ATOM 836 N N . GLN A 1 104 ? -1.353 -1.449 -12.907 1.00 95.69 104 GLN A N 1
ATOM 837 C CA . GLN A 1 104 ? -2.502 -0.542 -12.980 1.00 95.69 104 GLN A CA 1
ATOM 838 C C . GLN A 1 104 ? -2.876 0.039 -11.617 1.00 95.69 104 GLN A C 1
ATOM 840 O O . GLN A 1 104 ? -3.209 1.220 -11.534 1.00 95.69 104 GLN A O 1
ATOM 845 N N . LEU A 1 105 ? -2.809 -0.762 -10.553 1.00 96.38 105 LEU A N 1
ATOM 846 C CA . LEU A 1 105 ? -3.095 -0.305 -9.198 1.00 96.38 105 LEU A CA 1
ATOM 847 C C . LEU A 1 105 ? -2.114 0.777 -8.755 1.00 96.38 105 LEU A C 1
ATOM 849 O O . LEU A 1 105 ? -2.532 1.832 -8.289 1.00 96.38 105 LEU A O 1
ATOM 853 N N . VAL A 1 106 ? -0.815 0.536 -8.921 1.00 96.88 106 VAL A N 1
ATOM 854 C CA . VAL A 1 106 ? 0.222 1.486 -8.505 1.00 96.88 106 VAL A CA 1
ATOM 855 C C . VAL A 1 106 ? 0.127 2.776 -9.328 1.00 96.88 106 VAL A C 1
ATOM 857 O O . VAL A 1 106 ? 0.213 3.864 -8.762 1.00 96.88 106 VAL A O 1
ATOM 860 N N . MET A 1 107 ? -0.150 2.678 -10.635 1.00 96.00 107 MET A N 1
ATOM 861 C CA . MET A 1 107 ? -0.428 3.841 -11.491 1.00 96.00 107 MET A CA 1
ATOM 862 C C . MET A 1 107 ? -1.658 4.621 -11.029 1.00 96.00 107 MET A C 1
ATOM 864 O O . MET A 1 107 ? -1.651 5.853 -11.019 1.00 96.00 107 MET A O 1
ATOM 868 N N . TYR A 1 108 ? -2.722 3.913 -10.650 1.00 95.62 108 TYR A N 1
ATOM 869 C CA . TYR A 1 108 ? -3.942 4.530 -10.153 1.00 95.62 108 TYR A CA 1
ATOM 870 C C . TYR A 1 108 ? -3.684 5.279 -8.844 1.00 95.62 108 TYR A C 1
ATOM 872 O O . TYR A 1 108 ? -3.998 6.464 -8.767 1.00 95.62 108 TYR A O 1
ATOM 880 N N . ILE A 1 109 ? -3.042 4.637 -7.863 1.00 95.62 109 ILE A N 1
ATOM 881 C CA . ILE A 1 109 ? -2.677 5.255 -6.579 1.00 95.62 109 ILE A CA 1
ATOM 882 C C . ILE A 1 109 ? -1.798 6.490 -6.813 1.00 95.62 109 ILE A C 1
ATOM 884 O O . ILE A 1 109 ? -2.129 7.570 -6.331 1.00 95.62 109 ILE A O 1
ATOM 888 N N . SER A 1 110 ? -0.743 6.366 -7.627 1.00 95.69 110 SER A N 1
ATOM 889 C CA . SER A 1 110 ? 0.147 7.478 -7.989 1.00 95.69 110 SER A CA 1
ATOM 890 C C . SER A 1 110 ? -0.616 8.676 -8.551 1.00 95.69 110 SER A C 1
ATOM 892 O O . SER A 1 110 ? -0.401 9.815 -8.134 1.00 95.69 110 SER A O 1
ATOM 894 N N . LYS A 1 111 ? -1.576 8.430 -9.448 1.00 95.00 111 LYS A N 1
ATOM 895 C CA . LYS A 1 111 ? -2.405 9.486 -10.031 1.00 95.00 111 LYS A CA 1
ATOM 896 C C . LYS A 1 111 ? -3.328 10.149 -9.008 1.00 95.00 111 LYS A C 1
ATOM 898 O O . LYS A 1 111 ? -3.487 11.368 -9.063 1.00 95.00 111 LYS A O 1
ATOM 903 N N . GLN A 1 112 ? -3.951 9.373 -8.122 1.00 91.69 112 GLN A N 1
ATOM 904 C CA . GLN A 1 112 ? -4.877 9.906 -7.118 1.00 91.69 112 GLN A CA 1
ATOM 905 C C . GLN A 1 112 ? -4.149 10.729 -6.056 1.00 91.69 112 GLN A C 1
ATOM 907 O O . GLN A 1 112 ? -4.566 11.843 -5.748 1.00 91.69 112 GLN A O 1
ATOM 912 N N . LEU A 1 113 ? -3.017 10.216 -5.573 1.00 91.56 113 LEU A N 1
ATOM 913 C CA . LEU A 1 113 ? -2.173 10.888 -4.587 1.00 91.56 113 LEU A CA 1
ATOM 914 C C . LEU A 1 113 ? -1.342 12.030 -5.191 1.00 91.56 113 LEU A C 1
ATOM 916 O O . LEU A 1 113 ? -0.821 12.863 -4.458 1.00 91.56 113 LEU A O 1
ATOM 920 N N . LYS A 1 114 ? -1.237 12.099 -6.527 1.00 94.56 114 LYS A N 1
ATOM 921 C CA . LYS A 1 114 ? -0.337 13.013 -7.258 1.00 94.56 114 LYS A CA 1
ATOM 922 C C . LYS A 1 114 ? 1.115 12.873 -6.802 1.00 94.56 114 LYS A C 1
ATOM 924 O O . LYS A 1 114 ? 1.850 13.854 -6.728 1.00 94.56 114 LYS A O 1
ATOM 929 N N . GLU A 1 115 ? 1.512 11.638 -6.543 1.00 93.25 115 GLU A N 1
ATOM 930 C CA . GLU A 1 115 ? 2.810 11.284 -5.991 1.00 93.25 115 GLU A CA 1
ATOM 931 C C . GLU A 1 115 ? 3.508 10.274 -6.897 1.00 93.25 115 GLU A C 1
ATOM 933 O O . GLU A 1 115 ? 2.881 9.352 -7.425 1.00 93.25 115 GLU A O 1
ATOM 938 N N . VAL A 1 116 ? 4.820 10.436 -7.069 1.00 94.69 116 VAL A N 1
ATOM 939 C CA . VAL A 1 116 ? 5.647 9.469 -7.792 1.00 94.69 116 VAL A CA 1
ATOM 940 C C . VAL A 1 116 ? 6.142 8.411 -6.801 1.00 94.69 116 VAL A C 1
ATOM 942 O O . VAL A 1 116 ? 6.908 8.760 -5.902 1.00 94.69 116 VAL A O 1
ATOM 945 N N . PRO A 1 117 ? 5.749 7.132 -6.949 1.00 95.75 117 PRO A N 1
ATOM 946 C CA . PRO A 1 117 ? 6.218 6.088 -6.054 1.00 95.75 117 PRO A CA 1
ATOM 947 C C . PRO A 1 117 ? 7.706 5.797 -6.250 1.00 95.75 117 PRO A C 1
ATOM 949 O O . PRO A 1 117 ? 8.285 6.004 -7.323 1.00 95.75 117 PRO A O 1
ATOM 952 N N . CYS A 1 118 ? 8.316 5.229 -5.220 1.00 94.88 118 CYS A N 1
ATOM 953 C CA . CYS A 1 118 ? 9.636 4.623 -5.291 1.00 94.88 118 CYS A CA 1
ATOM 954 C C . CYS A 1 118 ? 9.560 3.132 -4.945 1.00 94.88 118 CYS A C 1
ATOM 956 O O . CYS A 1 118 ? 8.601 2.670 -4.333 1.00 94.88 118 CYS A O 1
ATOM 958 N N . ILE A 1 119 ? 10.545 2.357 -5.387 1.00 95.25 119 ILE A N 1
ATOM 959 C CA . ILE A 1 119 ? 10.611 0.911 -5.189 1.00 95.25 119 ILE A CA 1
ATOM 960 C C . ILE A 1 119 ? 11.996 0.498 -4.691 1.00 95.25 119 ILE A C 1
ATOM 962 O O . ILE A 1 119 ? 13.016 1.069 -5.090 1.00 95.25 119 ILE A O 1
ATOM 966 N N . LYS A 1 120 ? 12.018 -0.511 -3.823 1.00 92.81 120 LYS A N 1
ATOM 967 C CA . LYS A 1 120 ? 13.211 -1.235 -3.386 1.00 92.81 120 LYS A CA 1
ATOM 968 C C . LYS A 1 120 ? 12.840 -2.704 -3.218 1.00 92.81 120 LYS A C 1
ATOM 970 O O . LYS A 1 120 ? 11.934 -3.022 -2.452 1.00 92.81 120 LYS A O 1
ATOM 975 N N . ASP A 1 121 ? 13.540 -3.594 -3.914 1.00 93.62 121 ASP A N 1
ATOM 976 C CA . ASP A 1 121 ? 13.257 -5.034 -3.912 1.00 93.62 121 ASP A CA 1
ATOM 977 C C . ASP A 1 121 ? 11.786 -5.341 -4.271 1.00 93.62 121 ASP A C 1
ATOM 979 O O . ASP A 1 121 ? 11.409 -5.279 -5.438 1.00 93.62 121 ASP A O 1
ATOM 983 N N . GLU A 1 122 ? 10.940 -5.662 -3.290 1.00 95.50 122 GLU A N 1
ATOM 984 C CA . GLU A 1 122 ? 9.499 -5.915 -3.465 1.00 95.50 122 GLU A CA 1
ATOM 985 C C . GLU A 1 122 ? 8.607 -4.866 -2.776 1.00 95.50 122 GLU A C 1
ATOM 987 O O . GLU A 1 122 ? 7.383 -5.014 -2.758 1.00 95.50 122 GLU A O 1
ATOM 992 N N . GLU A 1 123 ? 9.191 -3.826 -2.179 1.00 95.75 123 GLU A N 1
ATOM 993 C CA . GLU A 1 123 ? 8.457 -2.775 -1.481 1.00 95.75 123 GLU A CA 1
ATOM 994 C C . GLU A 1 123 ? 8.343 -1.526 -2.349 1.00 95.75 123 GLU A C 1
ATOM 996 O O . GLU A 1 123 ? 9.342 -0.924 -2.742 1.00 95.75 123 GLU A O 1
ATOM 1001 N N . ILE A 1 124 ? 7.106 -1.121 -2.611 1.00 96.38 124 ILE A N 1
ATOM 1002 C CA . ILE A 1 124 ? 6.764 0.153 -3.228 1.00 96.38 124 ILE A CA 1
ATOM 1003 C C . ILE A 1 124 ? 6.362 1.104 -2.109 1.00 96.38 124 ILE A C 1
ATOM 1005 O O . ILE A 1 124 ? 5.505 0.766 -1.293 1.00 96.38 124 ILE A O 1
ATOM 1009 N N . ALA A 1 125 ? 6.946 2.292 -2.093 1.00 95.75 125 ALA A N 1
ATOM 1010 C CA . ALA A 1 125 ? 6.615 3.343 -1.152 1.00 95.75 125 ALA A CA 1
ATOM 1011 C C . ALA A 1 125 ? 6.046 4.562 -1.883 1.00 95.75 125 ALA A C 1
ATOM 1013 O O . ALA A 1 125 ? 6.507 4.945 -2.960 1.00 95.75 125 ALA A O 1
ATOM 1014 N N . PHE A 1 126 ? 5.062 5.176 -1.241 1.00 95.25 126 PHE A N 1
ATOM 1015 C CA . PHE A 1 126 ? 4.542 6.516 -1.480 1.00 95.25 126 PHE A CA 1
ATOM 1016 C C . PHE A 1 126 ? 4.939 7.352 -0.251 1.00 95.25 126 PHE A C 1
ATOM 1018 O O . PHE A 1 126 ? 4.185 7.390 0.730 1.00 95.25 126 PHE A O 1
ATOM 1025 N N . PRO A 1 127 ? 6.176 7.894 -0.214 1.00 91.75 127 PRO A N 1
ATOM 1026 C CA . PRO A 1 127 ? 6.731 8.549 0.965 1.00 91.75 127 PRO A CA 1
ATOM 1027 C C . PRO A 1 127 ? 5.918 9.721 1.523 1.00 91.75 127 PRO A C 1
ATOM 1029 O O . PRO A 1 127 ? 5.838 9.850 2.742 1.00 91.75 127 PRO A O 1
ATOM 1032 N N . GLU A 1 128 ? 5.330 10.564 0.673 1.00 89.88 128 GLU A N 1
ATOM 1033 C CA . GLU A 1 128 ? 4.579 11.755 1.099 1.00 89.88 128 GLU A CA 1
ATOM 1034 C C . GLU A 1 128 ? 3.274 11.378 1.806 1.00 89.88 128 GLU A C 1
ATOM 1036 O O . GLU A 1 128 ? 2.855 12.061 2.741 1.00 89.88 128 GLU A O 1
ATOM 1041 N N . HIS A 1 129 ? 2.662 10.264 1.395 1.00 93.00 129 HIS A N 1
ATOM 1042 C CA . HIS A 1 129 ? 1.423 9.752 1.981 1.00 93.00 129 HIS A CA 1
ATOM 1043 C C . HIS A 1 129 ? 1.640 8.592 2.962 1.00 93.00 129 HIS A C 1
ATOM 1045 O O . HIS A 1 129 ? 0.667 8.075 3.506 1.00 93.00 129 HIS A O 1
ATOM 1051 N N . HIS A 1 130 ? 2.891 8.190 3.207 1.00 93.06 130 HIS A N 1
ATOM 1052 C CA . HIS A 1 130 ? 3.279 7.082 4.088 1.00 93.06 130 HIS A CA 1
ATOM 1053 C C . HIS A 1 130 ? 2.551 5.756 3.789 1.00 93.06 130 HIS A C 1
ATOM 1055 O O . HIS A 1 130 ? 2.174 5.010 4.701 1.00 93.06 130 HIS A O 1
ATOM 1061 N N . LEU A 1 131 ? 2.354 5.467 2.502 1.00 95.06 131 LEU A N 1
ATOM 1062 C CA . LEU A 1 131 ? 1.695 4.258 2.016 1.00 95.06 131 LEU A CA 1
ATOM 1063 C C . LEU A 1 131 ? 2.730 3.300 1.415 1.00 95.06 131 LEU A C 1
ATOM 1065 O O . LEU A 1 131 ? 3.529 3.678 0.561 1.00 95.06 131 LEU A O 1
ATOM 1069 N N . PHE A 1 132 ? 2.691 2.043 1.843 1.00 96.12 132 PHE A N 1
ATOM 1070 C CA . PHE A 1 132 ? 3.651 1.010 1.466 1.00 96.12 1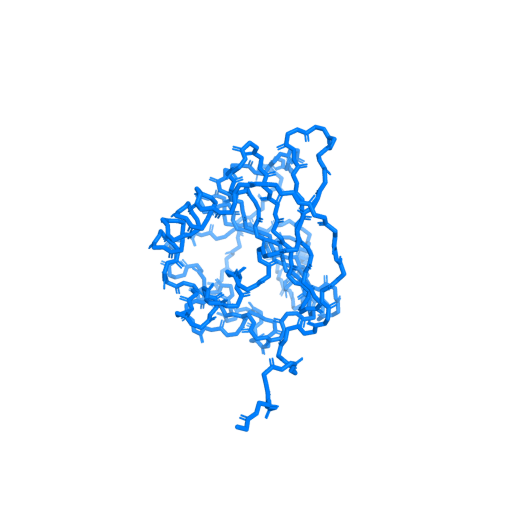32 PHE A CA 1
ATOM 1071 C C . PHE A 1 132 ? 2.919 -0.225 0.947 1.00 96.12 132 PHE A C 1
ATOM 1073 O O . PHE A 1 132 ? 1.997 -0.727 1.589 1.00 96.12 132 PHE A O 1
ATOM 1080 N N . LEU A 1 133 ? 3.329 -0.719 -0.220 1.00 97.44 133 LEU A N 1
ATOM 1081 C CA . LEU A 1 133 ? 2.787 -1.911 -0.868 1.00 97.44 133 LEU A CA 1
ATOM 1082 C C . LEU A 1 133 ? 3.912 -2.935 -1.032 1.00 97.44 133 LEU A C 1
ATOM 1084 O O . LEU A 1 133 ? 4.905 -2.656 -1.700 1.00 97.44 133 LEU A O 1
ATOM 1088 N N . PHE A 1 134 ? 3.747 -4.135 -0.479 1.00 97.31 134 PHE A N 1
ATOM 1089 C CA . PHE A 1 134 ? 4.755 -5.195 -0.543 1.00 97.31 134 PHE A CA 1
ATOM 1090 C C . PHE A 1 134 ? 4.332 -6.346 -1.465 1.00 97.31 134 PHE A C 1
ATOM 1092 O O . PHE A 1 134 ? 3.187 -6.802 -1.431 1.00 97.31 134 PHE A O 1
ATOM 1099 N N . SER A 1 135 ? 5.269 -6.845 -2.276 1.00 96.88 135 SER A N 1
ATOM 1100 C CA . SER A 1 135 ? 5.099 -7.954 -3.233 1.00 96.88 135 SER A CA 1
ATOM 1101 C C . SER A 1 135 ? 4.045 -7.712 -4.330 1.00 96.88 135 SER A C 1
ATOM 1103 O O . SER A 1 135 ? 3.567 -8.636 -4.998 1.00 96.88 135 SER A O 1
ATOM 1105 N N . PHE A 1 136 ? 3.680 -6.450 -4.561 1.00 96.88 136 PHE A N 1
ATOM 1106 C CA . PHE A 1 136 ? 2.855 -6.055 -5.706 1.00 96.88 136 PHE A CA 1
ATOM 1107 C C . PHE A 1 136 ? 3.684 -6.042 -6.990 1.00 96.88 136 PHE A C 1
ATOM 1109 O O . PHE A 1 136 ? 3.306 -6.680 -7.974 1.00 96.88 136 PHE A O 1
ATOM 1116 N N . LEU A 1 137 ? 4.844 -5.390 -6.947 1.00 96.31 137 LEU A N 1
ATOM 1117 C CA . LEU A 1 137 ? 5.866 -5.425 -7.989 1.00 96.31 137 LEU A CA 1
ATOM 1118 C C . LEU A 1 137 ? 7.198 -5.847 -7.370 1.00 96.31 137 LEU A C 1
ATOM 1120 O O . LEU A 1 137 ? 7.400 -5.714 -6.166 1.00 96.31 137 LEU A O 1
ATOM 1124 N N . SER A 1 138 ? 8.092 -6.363 -8.203 1.00 94.25 138 SER A N 1
ATOM 1125 C CA . SER A 1 138 ? 9.454 -6.726 -7.827 1.00 94.25 138 SER A CA 1
ATOM 1126 C C . SER A 1 138 ? 10.440 -6.083 -8.794 1.00 94.25 138 SER A C 1
ATOM 1128 O O . SER A 1 138 ? 10.331 -6.260 -10.013 1.00 94.25 138 SER A O 1
ATOM 1130 N N . GLU A 1 139 ? 11.404 -5.349 -8.244 1.00 91.62 139 GLU A N 1
ATOM 1131 C CA . GLU A 1 139 ? 12.516 -4.764 -8.983 1.00 91.62 139 GLU A CA 1
ATOM 1132 C C . GLU A 1 139 ? 13.354 -5.868 -9.643 1.00 91.62 139 GLU A C 1
ATOM 1134 O O . GLU A 1 139 ? 13.675 -6.893 -9.039 1.00 91.62 139 GLU A O 1
ATOM 1139 N N . GLN A 1 140 ? 13.701 -5.663 -10.911 1.00 89.50 140 GLN A N 1
ATOM 1140 C CA . GLN A 1 140 ? 14.571 -6.536 -11.686 1.00 89.50 140 GLN A CA 1
ATOM 1141 C C . GLN A 1 140 ? 15.918 -5.855 -11.961 1.00 89.50 140 GLN A C 1
ATOM 1143 O O . GLN A 1 140 ? 16.013 -4.622 -11.999 1.00 89.50 140 GLN A O 1
ATOM 1148 N N . PRO A 1 141 ? 16.983 -6.638 -12.218 1.00 84.31 141 PRO A N 1
ATOM 1149 C CA . PRO A 1 141 ? 18.250 -6.086 -12.677 1.00 84.31 141 PRO A CA 1
ATOM 1150 C C . PRO A 1 141 ? 18.053 -5.170 -13.892 1.00 84.31 141 PRO A C 1
ATOM 1152 O O . PRO A 1 141 ? 17.372 -5.528 -14.850 1.00 84.31 141 PRO A O 1
ATOM 1155 N N . GLY A 1 142 ? 18.671 -3.988 -13.859 1.00 79.88 142 GLY A N 1
ATOM 1156 C CA . GLY A 1 142 ? 18.562 -3.004 -14.940 1.00 79.88 142 GLY A CA 1
ATOM 1157 C C . GLY A 1 142 ? 17.381 -2.035 -14.827 1.00 79.88 142 GLY A C 1
ATOM 1158 O O . GLY A 1 142 ? 17.137 -1.307 -15.782 1.00 79.88 142 GLY A O 1
ATOM 1159 N N . GLY A 1 143 ? 16.676 -1.994 -13.689 1.00 78.44 143 GLY A N 1
ATOM 1160 C CA . GLY A 1 143 ? 15.629 -0.998 -13.414 1.00 78.44 143 GLY A CA 1
ATOM 1161 C C . GLY A 1 143 ? 14.256 -1.335 -14.001 1.00 78.44 143 GLY A C 1
ATOM 1162 O O . GLY A 1 143 ? 13.331 -0.536 -13.900 1.00 78.44 143 GLY A O 1
ATOM 1163 N N . ALA A 1 144 ? 14.109 -2.518 -14.601 1.00 85.88 144 ALA A N 1
ATOM 1164 C CA . ALA A 1 144 ? 12.805 -3.057 -14.968 1.00 85.88 144 ALA A CA 1
ATOM 1165 C C . ALA A 1 144 ? 12.052 -3.557 -13.723 1.00 85.88 144 ALA A C 1
ATOM 1167 O O . ALA A 1 144 ? 12.638 -3.763 -12.661 1.00 85.88 144 ALA A O 1
ATOM 1168 N N . TYR A 1 145 ? 10.755 -3.812 -13.867 1.00 89.38 145 TYR A N 1
ATOM 1169 C CA . TYR A 1 145 ? 9.918 -4.401 -12.823 1.00 89.38 145 TYR A CA 1
ATOM 1170 C C . TYR A 1 145 ? 9.024 -5.494 -13.402 1.00 89.38 145 TYR A C 1
ATOM 1172 O O . TYR A 1 145 ? 8.676 -5.484 -14.583 1.00 89.38 145 TYR A O 1
ATOM 1180 N N . GLN A 1 146 ? 8.653 -6.446 -12.551 1.00 93.25 146 GLN A N 1
ATOM 1181 C CA . GLN A 1 146 ? 7.688 -7.498 -12.865 1.00 93.25 146 GLN A CA 1
ATOM 1182 C C . GLN A 1 146 ? 6.647 -7.618 -11.753 1.00 93.25 146 GLN A C 1
ATOM 1184 O O . GLN A 1 146 ? 6.857 -7.124 -10.645 1.00 93.25 146 GLN A O 1
ATOM 1189 N N . GLU A 1 147 ? 5.538 -8.301 -12.031 1.00 95.19 147 GLU A N 1
ATOM 1190 C CA . GLU A 1 147 ? 4.548 -8.626 -11.004 1.00 95.19 147 GLU A CA 1
ATOM 1191 C C . GLU A 1 147 ? 5.191 -9.438 -9.862 1.00 95.19 147 GLU A C 1
ATOM 1193 O O . GLU A 1 147 ? 5.861 -10.449 -10.089 1.00 95.19 147 GLU A O 1
ATOM 1198 N N . GLY A 1 148 ? 4.980 -8.981 -8.625 1.00 94.19 148 GLY A N 1
ATOM 1199 C CA . GLY A 1 148 ? 5.394 -9.680 -7.411 1.00 94.19 148 GLY A CA 1
ATOM 1200 C C . GLY A 1 148 ? 4.433 -10.812 -7.030 1.00 94.19 148 GLY A C 1
ATOM 1201 O O . GLY A 1 148 ? 3.413 -11.063 -7.685 1.00 94.19 148 GLY A O 1
ATOM 1202 N N . LYS A 1 149 ? 4.731 -11.528 -5.943 1.00 92.88 149 LYS A N 1
ATOM 1203 C CA . LYS A 1 149 ? 3.948 -12.708 -5.553 1.00 92.88 149 LYS A CA 1
ATOM 1204 C C . LYS A 1 149 ? 2.569 -12.289 -5.062 1.00 92.88 149 LYS A C 1
ATOM 1206 O O . LYS A 1 149 ? 2.441 -11.483 -4.156 1.00 92.88 149 LYS A O 1
ATOM 1211 N N . LYS A 1 150 ? 1.515 -12.915 -5.598 1.00 91.44 150 LYS A N 1
ATOM 1212 C CA . LYS A 1 150 ? 0.136 -12.690 -5.122 1.00 91.44 150 LYS A CA 1
ATOM 1213 C C . LYS A 1 150 ? -0.067 -13.094 -3.665 1.00 91.44 150 LYS A C 1
ATOM 1215 O O . LYS A 1 150 ? -0.835 -12.447 -2.964 1.00 91.44 150 LYS A O 1
ATOM 1220 N N . LYS A 1 151 ? 0.589 -14.179 -3.241 1.00 92.25 151 LYS A N 1
ATOM 1221 C CA . LYS A 1 151 ? 0.495 -14.679 -1.871 1.00 92.25 151 LYS A CA 1
ATOM 1222 C C . LYS A 1 151 ? 1.433 -13.894 -0.962 1.00 92.25 151 LYS A C 1
ATOM 1224 O O . LYS A 1 151 ? 2.631 -13.865 -1.234 1.00 92.25 151 LYS A O 1
ATOM 1229 N N . GLY A 1 152 ? 0.895 -13.359 0.128 1.00 89.44 152 GLY A N 1
ATOM 1230 C CA . GLY A 1 152 ? 1.657 -12.567 1.095 1.00 89.44 152 GLY A CA 1
ATOM 1231 C C . GLY A 1 152 ? 1.867 -11.111 0.681 1.00 89.44 152 GLY A C 1
ATOM 1232 O O . GLY A 1 152 ? 2.761 -10.465 1.221 1.00 89.44 152 GLY A O 1
ATOM 1233 N N . ARG A 1 153 ? 1.061 -10.592 -0.258 1.00 96.50 153 ARG A N 1
ATOM 1234 C CA . ARG A 1 153 ? 0.990 -9.145 -0.486 1.00 96.50 153 ARG A CA 1
ATOM 1235 C C . ARG A 1 153 ? 0.491 -8.462 0.768 1.00 96.50 153 ARG A C 1
ATOM 1237 O O . ARG A 1 153 ? -0.431 -8.964 1.411 1.00 96.50 153 ARG A O 1
ATOM 1244 N N . THR A 1 154 ? 1.054 -7.303 1.060 1.00 96.88 154 THR A N 1
ATOM 1245 C CA . THR A 1 154 ? 0.602 -6.479 2.174 1.00 96.88 154 THR A CA 1
ATOM 1246 C C . THR A 1 154 ? 0.538 -5.022 1.767 1.00 96.88 154 THR A C 1
ATOM 1248 O O . THR A 1 154 ? 1.240 -4.573 0.859 1.00 96.88 154 THR A O 1
ATOM 1251 N N . VAL A 1 155 ? -0.339 -4.293 2.440 1.00 96.25 155 VAL A N 1
ATOM 1252 C CA . VAL A 1 155 ? -0.435 -2.844 2.377 1.00 96.25 155 VAL A CA 1
ATOM 1253 C C . VAL A 1 155 ? -0.321 -2.332 3.800 1.00 96.25 155 VAL A C 1
ATOM 1255 O O . VAL A 1 155 ? -0.948 -2.872 4.706 1.00 96.25 155 VAL A O 1
ATOM 1258 N N . SER A 1 156 ? 0.496 -1.312 3.994 1.00 94.56 156 SER A N 1
ATOM 1259 C CA . SER A 1 156 ? 0.685 -0.649 5.275 1.00 94.56 156 SER A CA 1
ATOM 1260 C C . SER A 1 156 ? 0.583 0.847 5.041 1.00 94.56 156 SER A C 1
ATOM 1262 O O . SER A 1 156 ? 1.260 1.390 4.167 1.00 94.56 156 SER A O 1
ATOM 1264 N N . TRP A 1 157 ? -0.297 1.505 5.783 1.00 92.94 157 TRP A N 1
ATOM 1265 C CA . TRP A 1 157 ? -0.511 2.938 5.686 1.00 92.94 157 TRP A CA 1
ATOM 1266 C C . TRP A 1 157 ? -0.385 3.566 7.061 1.00 92.94 157 TRP A C 1
ATOM 1268 O O . TRP A 1 157 ? -1.165 3.267 7.963 1.00 92.94 157 TRP A O 1
ATOM 1278 N N . TRP A 1 158 ? 0.602 4.443 7.199 1.00 89.81 158 TRP A N 1
ATOM 1279 C CA . TRP A 1 158 ? 0.887 5.146 8.435 1.00 89.81 158 TRP A CA 1
ATOM 1280 C C . TRP A 1 158 ? 0.330 6.569 8.437 1.00 89.81 158 TRP A C 1
ATOM 1282 O O . TRP A 1 158 ? 0.288 7.248 7.412 1.00 89.81 158 TRP A O 1
ATOM 1292 N N . ASN A 1 159 ? -0.043 7.068 9.612 1.00 82.81 159 ASN A N 1
ATOM 1293 C CA . ASN A 1 159 ? -0.395 8.483 9.778 1.00 82.81 159 ASN A CA 1
ATOM 1294 C C . ASN A 1 159 ? 0.846 9.405 9.856 1.00 82.81 159 ASN A C 1
ATOM 1296 O O . ASN A 1 159 ? 0.727 10.626 9.753 1.00 82.81 159 ASN A O 1
ATOM 1300 N N . THR A 1 160 ? 2.036 8.826 10.026 1.00 81.06 160 THR A N 1
ATOM 1301 C CA . THR A 1 160 ? 3.343 9.497 10.062 1.00 81.06 160 THR A CA 1
ATOM 1302 C C . THR A 1 160 ? 4.388 8.677 9.306 1.00 81.06 160 THR A C 1
ATOM 1304 O O . THR A 1 160 ? 4.107 7.576 8.8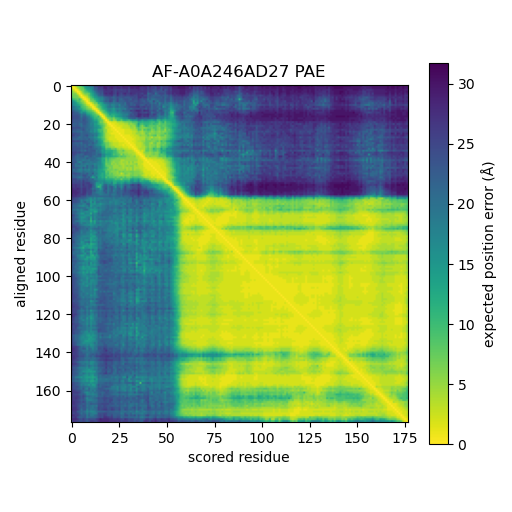44 1.00 81.06 160 THR A O 1
ATOM 1307 N N . ALA A 1 161 ? 5.635 9.147 9.249 1.00 79.56 161 ALA A N 1
ATOM 1308 C CA . ALA A 1 161 ? 6.744 8.320 8.781 1.00 79.56 161 ALA A CA 1
ATOM 1309 C C . ALA A 1 161 ? 6.811 6.989 9.558 1.00 79.56 161 ALA A C 1
ATOM 1311 O O . ALA A 1 161 ? 6.730 6.978 10.791 1.00 79.56 161 ALA A O 1
ATOM 1312 N N . ARG A 1 162 ? 6.969 5.877 8.826 1.00 79.44 162 ARG A N 1
ATOM 1313 C CA . ARG A 1 162 ? 7.050 4.524 9.393 1.00 79.44 162 ARG A CA 1
ATOM 1314 C C . ARG A 1 162 ? 8.225 4.430 10.382 1.00 79.44 162 ARG A C 1
ATOM 1316 O O . ARG A 1 162 ? 9.369 4.665 9.977 1.00 79.44 162 ARG A O 1
ATOM 1323 N N . PRO A 1 163 ? 7.993 4.054 11.654 1.00 74.50 163 PRO A N 1
ATOM 1324 C CA . PRO A 1 163 ? 9.065 3.817 12.613 1.00 74.50 163 PRO A CA 1
ATOM 1325 C C . PRO A 1 163 ? 10.012 2.735 12.098 1.00 74.50 163 PRO A C 1
ATOM 1327 O O . PRO A 1 163 ? 9.564 1.695 11.621 1.00 74.50 163 PRO A O 1
ATOM 1330 N N . TYR A 1 164 ? 11.321 2.973 12.203 1.00 76.19 164 TYR A 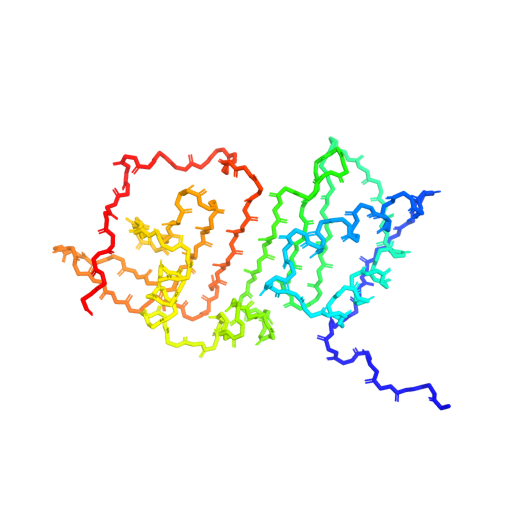N 1
ATOM 1331 C CA . TYR A 1 164 ? 12.352 2.038 11.729 1.00 76.19 164 TYR A CA 1
ATOM 1332 C C . TYR A 1 164 ? 12.229 1.669 10.241 1.00 76.19 164 TYR A C 1
ATOM 1334 O O . TYR A 1 164 ? 12.728 0.626 9.821 1.00 76.19 164 TYR A O 1
ATOM 1342 N N . GLY A 1 165 ? 11.564 2.513 9.445 1.00 74.19 165 GLY A N 1
ATOM 1343 C CA . GLY A 1 165 ? 11.549 2.369 7.999 1.00 74.19 165 GLY A CA 1
ATOM 1344 C C . GLY A 1 165 ? 12.958 2.461 7.421 1.00 74.19 165 GLY A C 1
ATOM 1345 O O . GLY A 1 165 ? 13.827 3.155 7.951 1.00 74.19 165 GLY A O 1
ATOM 1346 N N . GLU A 1 166 ? 13.169 1.745 6.324 1.00 79.88 166 GLU A N 1
ATOM 1347 C CA . GLU A 1 166 ? 14.363 1.890 5.499 1.00 79.88 166 GLU A CA 1
ATOM 1348 C C . GLU A 1 166 ? 14.543 3.338 5.032 1.00 79.88 166 GLU A C 1
ATOM 1350 O O . GLU A 1 166 ? 13.575 4.068 4.806 1.00 79.88 166 GLU A O 1
ATOM 1355 N N . ASP A 1 167 ? 15.800 3.745 4.873 1.00 82.75 167 ASP A N 1
ATOM 1356 C CA . ASP A 1 167 ? 16.124 5.059 4.329 1.00 82.75 167 ASP A CA 1
ATOM 1357 C C . ASP A 1 167 ? 15.650 5.144 2.870 1.00 82.75 167 ASP A C 1
ATOM 1359 O O . ASP A 1 167 ? 15.986 4.293 2.042 1.00 82.75 167 ASP A O 1
ATOM 1363 N N . LEU A 1 168 ? 14.894 6.198 2.545 1.00 83.50 168 LEU A N 1
ATOM 1364 C CA . LEU A 1 168 ? 14.404 6.472 1.194 1.00 83.50 168 LEU A CA 1
ATOM 1365 C C . LEU A 1 168 ? 15.539 6.599 0.169 1.00 83.50 168 LEU A C 1
ATOM 1367 O O . LEU A 1 168 ? 15.313 6.352 -1.012 1.00 83.50 168 LEU A O 1
ATOM 1371 N N . SER A 1 169 ? 16.764 6.919 0.602 1.00 86.31 169 SER A N 1
ATOM 1372 C CA . SER A 1 169 ? 17.950 6.932 -0.264 1.00 86.31 169 SER A CA 1
ATOM 1373 C C . SER A 1 169 ? 18.288 5.561 -0.871 1.00 86.31 169 SER A C 1
ATOM 1375 O O . SER A 1 169 ? 18.969 5.494 -1.895 1.00 86.31 169 SER A O 1
ATOM 1377 N N . ALA A 1 170 ? 17.791 4.471 -0.277 1.00 87.44 170 ALA A N 1
ATOM 1378 C CA . ALA A 1 170 ? 17.935 3.115 -0.794 1.00 87.44 170 ALA A CA 1
ATOM 1379 C C . ALA A 1 170 ? 16.881 2.746 -1.855 1.00 87.44 170 ALA A C 1
ATOM 1381 O O . ALA A 1 170 ? 16.990 1.680 -2.464 1.00 87.44 170 ALA A O 1
ATOM 1382 N N . TYR A 1 171 ? 15.871 3.593 -2.071 1.00 91.81 171 TYR A N 1
ATOM 1383 C CA . TYR A 1 171 ? 14.804 3.363 -3.042 1.00 91.81 171 TYR A CA 1
ATOM 1384 C C . TYR A 1 171 ? 15.130 4.057 -4.357 1.00 91.81 171 TYR A C 1
ATOM 1386 O O . TYR A 1 171 ? 15.777 5.105 -4.406 1.00 91.81 171 TYR A O 1
ATOM 1394 N N . ARG A 1 172 ? 14.630 3.484 -5.449 1.00 91.88 172 ARG A N 1
ATOM 1395 C CA . ARG A 1 172 ? 14.687 4.093 -6.776 1.00 91.88 172 ARG A CA 1
ATOM 1396 C C . ARG A 1 172 ? 13.304 4.547 -7.196 1.00 91.88 172 ARG A C 1
ATOM 1398 O O . ARG A 1 172 ? 12.309 3.924 -6.845 1.00 91.88 172 ARG A O 1
ATOM 1405 N N . THR A 1 173 ? 13.231 5.640 -7.945 1.00 92.94 173 THR A N 1
ATOM 1406 C CA . THR A 1 173 ? 11.971 6.097 -8.534 1.00 92.94 173 THR A CA 1
ATOM 1407 C C . THR A 1 173 ? 11.374 4.989 -9.397 1.00 92.94 173 THR A C 1
ATOM 1409 O O . THR A 1 173 ? 12.070 4.401 -10.224 1.00 92.94 173 THR A O 1
ATOM 1412 N N . LEU A 1 174 ? 10.090 4.701 -9.198 1.00 91.31 174 LEU A N 1
ATOM 1413 C CA . LEU A 1 174 ? 9.367 3.721 -9.992 1.00 91.31 174 LEU A CA 1
ATOM 1414 C C . LEU A 1 174 ? 8.744 4.427 -11.201 1.00 91.31 174 LEU A C 1
ATOM 1416 O O . LEU A 1 174 ? 7.715 5.093 -11.091 1.00 91.31 174 LEU A O 1
ATOM 1420 N N . GLU A 1 175 ? 9.381 4.286 -12.361 1.00 84.56 175 GLU A N 1
ATOM 1421 C CA . GLU A 1 175 ? 8.884 4.853 -13.617 1.00 84.56 175 GLU A CA 1
ATOM 1422 C C . GLU A 1 175 ? 7.782 3.968 -14.213 1.00 84.56 175 GLU A C 1
ATOM 1424 O O . GLU A 1 175 ? 8.036 2.929 -14.825 1.00 84.56 175 GLU A O 1
ATOM 1429 N N . LEU A 1 176 ? 6.532 4.379 -14.018 1.00 76.75 176 LEU A N 1
ATOM 1430 C CA . LEU A 1 176 ? 5.360 3.724 -14.593 1.00 76.75 176 LEU A CA 1
ATOM 1431 C C . LEU A 1 176 ? 5.125 4.306 -15.998 1.00 76.75 176 LEU A C 1
ATOM 1433 O O . LEU A 1 176 ? 4.719 5.462 -16.115 1.00 76.75 176 LEU A O 1
ATOM 1437 N N . ILE A 1 177 ? 5.458 3.538 -17.044 1.00 59.75 177 ILE A N 1
ATOM 1438 C CA . ILE A 1 177 ? 5.349 3.940 -18.464 1.00 59.75 177 ILE A CA 1
ATOM 1439 C C . ILE A 1 177 ? 3.900 3.830 -18.946 1.00 59.75 177 ILE A C 1
ATOM 1441 O O . ILE A 1 177 ? 3.272 2.782 -18.674 1.00 59.75 177 ILE A O 1
#

Mean predicted aligned error: 13.02 Å

Foldseek 3Di:
DDDDDCPQWHDFDAADDDDLPVLLVVLVVVCVVVVLFDDPVNSVVVSVQSRGYDDDDAQWDKGDIPQQWMWIDGVSHTFKIKGWLSVQVGDRSNHGDLPDQLLVNVVVVCVVVVAFWWDDAQWIARQVQQKIWGQQWGADPPRDIDGGDSHGIMIMGGPHHDVVDDDCVNIGTNDRD

Sequence (177 aa):
MLQTHHEELGSITAEKNENLQEQQQQLYDTFNQFSEFFSQEDLNNVLEAMQVVGDSRDDISRVFMDSGISLEYKGNQLVEVFADDRAKRLHFQGMPLFASDPTQLVMYISKQLKEVPCIKDEEIAFPEHHLFLFSFLSEQPGGAYQEGKKKGRTVSWWNTARPYGEDLSAYRTLELI

Radius of gyration: 17.43 Å; Cα contacts (8 Å, |Δi|>4): 269; chains: 1; bounding box: 54×28×48 Å